Protein AF-A0A660TMZ3-F1 (afdb_monomer)

Foldseek 3Di:
DPPPVVVVVVVVVVPPPPPPPPPPPPVQFAFWWDPWADDPFKTKTHGAQVDPFWFFKWKWKDQDPPDDIDTKWFADPNDTDSPHNATPVRHDHDPPDIDMGGQQRIGDPPDPGGNVRCCVVDVPGFMKMWMAIAGPVGGRGDTGTYDGDDD

Secondary structure (DSSP, 8-state):
--HHHHHHHHHHGGG-----------TT-PPPPEEEEE-SSEEEEE----STTEEEEEEEEESSTTSPPEEPEEEETTEEESS-SEETTTSPPTTSS-EEEETTSEE-TT-SS-HHHHHHH-TT---EEEEEEEETTEE-S--EEPPPPP-

Radius of gyration: 22.33 Å; Cα contacts (8 Å, |Δi|>4): 263; chains: 1; bounding box: 75×44×42 Å

pLDDT: mean 80.02, std 16.24, range [41.5, 96.12]

Mean predicted aligned error: 10.72 Å

Structure (mmCIF, N/CA/C/O backbone):
data_AF-A0A660TMZ3-F1
#
_entry.id   AF-A0A660TMZ3-F1
#
loop_
_atom_site.group_PDB
_atom_site.id
_atom_site.type_symbol
_atom_site.label_atom_id
_atom_site.label_alt_id
_atom_site.label_comp_id
_atom_site.label_asym_id
_atom_site.label_entity_id
_atom_site.label_seq_id
_atom_site.pdbx_PDB_ins_code
_atom_site.Cartn_x
_atom_site.Cartn_y
_atom_site.Cartn_z
_atom_site.occupancy
_atom_site.B_iso_or_equiv
_atom_site.auth_seq_id
_atom_site.auth_comp_id
_atom_site.auth_asym_id
_atom_site.auth_atom_id
_atom_site.pdbx_PDB_model_num
ATOM 1 N N . MET A 1 1 ? 56.844 31.407 24.524 1.00 54.19 1 MET A N 1
ATOM 2 C CA . MET A 1 1 ? 55.378 31.174 24.597 1.00 54.19 1 MET A CA 1
ATOM 3 C C . MET A 1 1 ? 54.637 31.468 23.277 1.00 54.19 1 MET A C 1
ATOM 5 O O . MET A 1 1 ? 53.459 31.780 23.321 1.00 54.19 1 MET A O 1
ATOM 9 N N . LYS A 1 2 ? 55.266 31.339 22.094 1.00 52.50 2 LYS A N 1
ATOM 10 C CA . LYS A 1 2 ? 54.624 31.680 20.802 1.00 52.50 2 LYS A CA 1
ATOM 11 C C . LYS A 1 2 ? 54.163 30.472 19.964 1.00 52.50 2 LYS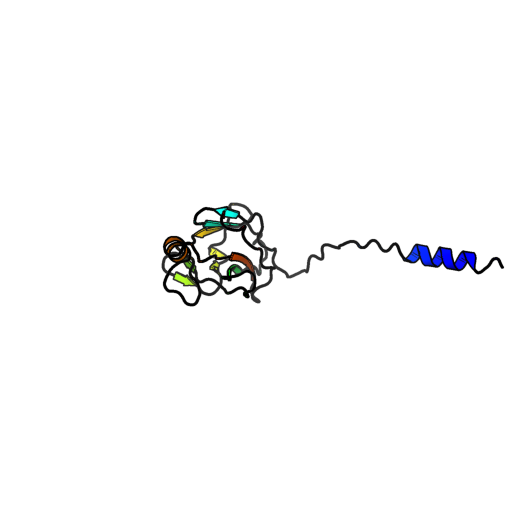 A C 1
ATOM 13 O O . LYS A 1 2 ? 53.371 30.649 19.053 1.00 52.50 2 LYS A O 1
ATOM 18 N N . ASN A 1 3 ? 54.553 29.247 20.332 1.00 52.56 3 ASN A N 1
ATOM 19 C CA . ASN A 1 3 ? 54.262 28.051 19.522 1.00 52.56 3 ASN A CA 1
ATOM 20 C C . ASN A 1 3 ? 52.960 27.324 19.901 1.00 52.56 3 ASN A C 1
ATOM 22 O O . ASN A 1 3 ? 52.518 26.455 19.163 1.00 52.56 3 ASN A O 1
ATOM 26 N N . LYS A 1 4 ? 52.329 27.667 21.034 1.00 48.78 4 LYS A N 1
ATOM 27 C CA . LYS A 1 4 ? 51.081 27.012 21.469 1.00 48.78 4 LYS A CA 1
ATOM 28 C C . LYS A 1 4 ? 49.828 27.612 20.825 1.00 48.78 4 LYS A C 1
ATOM 30 O O . LYS A 1 4 ? 48.831 26.917 20.707 1.00 48.78 4 LYS A O 1
ATOM 35 N N . LEU A 1 5 ? 49.886 28.871 20.381 1.00 49.06 5 LEU A N 1
ATOM 36 C CA . LEU A 1 5 ? 48.728 29.553 19.799 1.00 49.06 5 LEU A CA 1
ATOM 37 C C . LEU A 1 5 ? 48.467 29.105 18.352 1.00 49.06 5 LEU A C 1
ATOM 39 O O . LEU A 1 5 ? 47.320 28.915 17.977 1.00 49.06 5 LEU A O 1
ATOM 43 N N . PHE A 1 6 ? 49.530 28.838 17.585 1.00 52.62 6 PHE A N 1
ATOM 44 C CA . PHE A 1 6 ? 49.437 28.417 16.181 1.00 52.62 6 PHE A CA 1
ATOM 45 C C . PHE A 1 6 ? 48.834 27.012 16.012 1.00 52.62 6 PHE A C 1
ATOM 47 O O . PHE A 1 6 ? 48.155 26.724 15.032 1.00 52.62 6 PHE A O 1
ATOM 54 N N . MET A 1 7 ? 49.046 26.140 17.001 1.00 52.34 7 MET A N 1
ATOM 55 C CA . MET A 1 7 ? 48.559 24.761 16.963 1.00 52.34 7 MET A CA 1
ATOM 56 C C . MET A 1 7 ? 47.051 24.661 17.253 1.00 52.34 7 MET A C 1
ATOM 58 O O . MET A 1 7 ? 46.390 23.761 16.747 1.00 52.34 7 MET A O 1
ATOM 62 N N . VAL A 1 8 ? 46.489 25.611 18.011 1.00 55.00 8 VAL A N 1
ATOM 63 C CA . VAL A 1 8 ? 45.046 25.660 18.310 1.00 55.00 8 VAL A CA 1
ATOM 64 C C . VAL A 1 8 ? 44.253 26.198 17.115 1.00 55.00 8 VAL A C 1
ATOM 66 O O . VAL A 1 8 ? 43.150 25.729 16.852 1.00 55.00 8 VAL A O 1
ATOM 69 N N . THR A 1 9 ? 44.824 27.125 16.339 1.00 53.75 9 THR A N 1
ATOM 70 C CA . THR A 1 9 ? 44.167 27.671 15.138 1.00 53.75 9 THR A CA 1
ATOM 71 C C . THR A 1 9 ? 44.137 26.665 13.985 1.00 53.75 9 THR A C 1
ATOM 73 O O . THR A 1 9 ? 43.147 26.602 13.264 1.00 53.75 9 THR A O 1
ATOM 76 N N . LEU A 1 10 ? 45.174 25.827 13.848 1.00 50.81 10 LEU A N 1
ATOM 77 C CA . LEU A 1 10 ? 45.211 24.761 12.839 1.00 50.81 10 LEU A CA 1
ATOM 78 C C . LEU A 1 10 ? 44.201 23.637 13.141 1.00 50.81 10 LEU A C 1
ATOM 80 O O . LEU A 1 10 ? 43.626 23.066 12.221 1.00 50.81 10 LEU A O 1
ATOM 84 N N . LEU A 1 11 ? 43.948 23.350 14.424 1.00 48.78 11 LEU A N 1
ATOM 85 C CA . LEU A 1 11 ? 42.988 22.324 14.846 1.00 48.78 11 LEU A CA 1
ATOM 86 C C . LEU A 1 11 ? 41.527 22.737 14.581 1.00 48.78 11 LEU A C 1
ATOM 88 O O . LEU A 1 11 ? 40.687 21.883 14.319 1.00 48.78 11 LEU A O 1
ATOM 92 N N . LEU A 1 12 ? 41.226 24.040 14.613 1.00 50.84 12 LEU A N 1
ATOM 93 C CA . LEU A 1 12 ? 39.880 24.570 14.365 1.00 50.84 12 LEU A CA 1
ATOM 94 C C . LEU A 1 12 ? 39.505 24.623 12.874 1.00 50.84 12 LEU A C 1
ATOM 96 O O . LEU A 1 12 ? 38.327 24.523 12.560 1.00 50.84 12 LEU A O 1
ATOM 100 N N . MET A 1 13 ? 40.476 24.694 11.954 1.00 51.59 13 MET A N 1
ATOM 101 C CA . MET A 1 13 ? 40.205 24.630 10.505 1.00 51.59 13 MET A CA 1
ATOM 102 C C . MET A 1 13 ? 39.885 23.217 9.993 1.00 51.59 13 MET A C 1
ATOM 104 O O . MET A 1 13 ? 39.382 23.074 8.885 1.00 51.59 13 MET A O 1
ATOM 108 N N . ILE A 1 14 ? 40.147 22.169 10.780 1.00 53.09 14 ILE A N 1
ATOM 109 C CA . ILE A 1 14 ? 39.842 20.778 10.397 1.00 53.09 14 ILE A CA 1
ATOM 110 C C . ILE A 1 14 ? 38.392 20.398 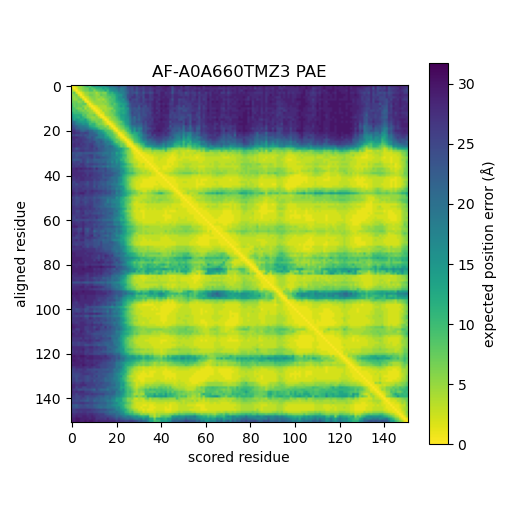10.775 1.00 53.09 14 ILE A C 1
ATOM 112 O O . ILE A 1 14 ? 37.897 19.356 10.354 1.00 53.09 14 ILE A O 1
ATOM 116 N N . LEU A 1 15 ? 37.676 21.253 11.519 1.00 49.12 15 LEU A N 1
ATOM 117 C CA . LEU A 1 15 ? 36.304 20.989 11.970 1.00 49.12 15 LEU A CA 1
ATOM 118 C C . LEU A 1 15 ? 35.198 21.540 11.053 1.00 49.12 15 LEU A C 1
ATOM 120 O O . LEU A 1 15 ? 34.025 21.418 11.395 1.00 49.12 15 LEU A O 1
ATOM 124 N N . GLU A 1 16 ? 35.540 22.105 9.894 1.00 48.06 16 GLU A N 1
ATOM 125 C CA . GLU A 1 16 ? 34.568 22.485 8.859 1.00 48.06 16 GLU A CA 1
ATOM 126 C C . GLU A 1 16 ? 34.540 21.452 7.728 1.00 48.06 16 GLU A C 1
ATOM 128 O O . GLU A 1 16 ? 34.658 21.781 6.550 1.00 48.06 16 GLU A O 1
ATOM 133 N N . ILE A 1 17 ? 34.380 20.171 8.075 1.00 55.84 17 ILE A N 1
ATOM 134 C CA . ILE A 1 17 ? 33.817 19.234 7.101 1.00 55.84 17 ILE A CA 1
ATOM 135 C C . ILE A 1 17 ? 32.358 19.670 6.967 1.00 55.84 17 ILE A C 1
ATOM 137 O O . ILE A 1 17 ? 31.622 19.554 7.954 1.00 55.84 17 ILE A O 1
ATOM 141 N N . PRO A 1 18 ? 31.910 20.205 5.815 1.00 53.38 18 PRO A N 1
ATOM 142 C CA . PRO A 1 18 ? 30.491 20.393 5.622 1.00 53.38 18 PRO A CA 1
ATOM 143 C C . PRO A 1 18 ? 29.877 19.008 5.792 1.00 53.38 18 PRO A C 1
ATOM 145 O O . PRO A 1 18 ? 30.184 18.090 5.028 1.00 53.38 18 PRO A O 1
ATOM 148 N N . PHE A 1 19 ? 29.032 18.851 6.810 1.00 49.44 19 PHE A N 1
ATOM 149 C CA . PHE A 1 19 ? 28.013 17.814 6.832 1.00 49.44 19 PHE A CA 1
ATOM 150 C C . PHE A 1 19 ? 27.090 18.104 5.647 1.00 49.44 19 PHE A C 1
ATOM 152 O O . PHE A 1 19 ? 25.987 18.622 5.784 1.00 49.44 19 PHE A O 1
ATOM 159 N N . SER A 1 20 ? 27.595 17.832 4.446 1.00 43.19 20 SER A N 1
ATOM 160 C CA . SER A 1 20 ? 26.772 17.531 3.307 1.00 43.19 20 SER A CA 1
ATOM 161 C C . SER A 1 20 ? 25.993 16.310 3.759 1.00 43.19 20 SER A C 1
ATOM 163 O O . SER A 1 20 ? 26.548 15.215 3.879 1.00 43.19 20 SER A O 1
ATOM 165 N N . CYS A 1 21 ? 24.721 16.516 4.093 1.00 47.69 21 CYS A N 1
ATOM 166 C CA . CYS A 1 21 ? 23.716 15.479 3.965 1.00 47.69 21 CYS A CA 1
ATOM 167 C C . CYS A 1 21 ? 23.716 15.094 2.485 1.00 47.69 21 CYS A C 1
ATOM 169 O O . CYS A 1 21 ? 22.909 15.586 1.700 1.00 47.69 21 CYS A O 1
ATOM 171 N N . GLY A 1 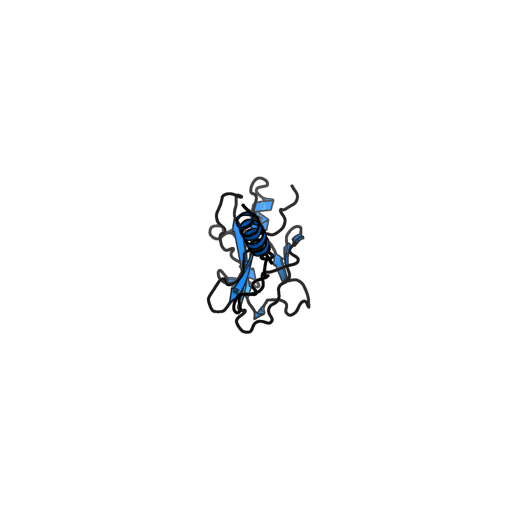22 ? 24.719 14.310 2.086 1.00 41.50 22 GLY A N 1
ATOM 172 C CA . GLY A 1 22 ? 24.799 13.735 0.767 1.00 41.50 22 GLY A CA 1
ATOM 173 C C . GLY A 1 22 ? 23.529 12.931 0.602 1.00 41.50 22 GLY A C 1
ATOM 174 O O . GLY A 1 22 ? 23.253 12.032 1.395 1.00 41.50 22 GLY A O 1
ATOM 175 N N . ILE A 1 23 ? 22.727 13.304 -0.386 1.00 47.25 23 ILE A N 1
ATOM 176 C CA . ILE A 1 23 ? 21.694 12.428 -0.909 1.00 47.25 23 ILE A CA 1
ATOM 177 C C . ILE A 1 23 ? 22.477 11.252 -1.491 1.00 47.25 23 ILE A C 1
ATOM 179 O O . ILE A 1 23 ? 23.008 11.336 -2.595 1.00 47.25 23 ILE A O 1
ATOM 183 N N . TYR A 1 24 ? 22.673 10.205 -0.691 1.00 44.53 24 TYR A N 1
ATOM 184 C CA . TYR A 1 24 ? 23.233 8.955 -1.171 1.00 44.53 24 TYR A CA 1
ATOM 185 C C . TYR A 1 24 ? 22.151 8.325 -2.039 1.00 44.53 24 TYR A C 1
ATOM 187 O O . TYR A 1 24 ? 21.225 7.700 -1.529 1.00 44.53 24 TYR A O 1
ATOM 195 N N . THR A 1 25 ? 22.233 8.525 -3.351 1.00 46.34 25 THR A N 1
ATOM 196 C CA . THR A 1 25 ? 21.552 7.645 -4.297 1.00 46.34 25 THR A CA 1
ATOM 197 C C . THR A 1 25 ? 22.248 6.295 -4.181 1.00 46.34 25 THR A C 1
ATOM 199 O O . THR A 1 25 ? 23.348 6.117 -4.704 1.00 46.34 25 THR A O 1
ATOM 202 N N . LEU A 1 26 ? 21.675 5.380 -3.401 1.00 51.91 26 LEU A N 1
ATOM 203 C CA . LEU A 1 26 ? 22.100 3.988 -3.411 1.00 51.91 26 LEU A CA 1
ATOM 204 C C . LEU A 1 26 ? 21.788 3.453 -4.812 1.00 51.91 26 LEU A C 1
ATOM 206 O O . LEU A 1 26 ? 20.628 3.312 -5.192 1.00 51.91 26 LEU A O 1
ATOM 210 N N . GLU A 1 27 ? 22.828 3.221 -5.611 1.00 53.81 27 GLU A N 1
ATOM 211 C CA . GLU A 1 27 ? 22.680 2.496 -6.870 1.00 53.81 27 GLU A CA 1
ATOM 212 C C . GLU A 1 27 ? 22.070 1.122 -6.548 1.00 53.81 27 GLU A C 1
ATOM 214 O O . GLU A 1 27 ? 22.633 0.357 -5.764 1.00 53.81 27 GLU A O 1
ATOM 219 N N . GLY A 1 28 ? 20.888 0.840 -7.105 1.00 58.56 28 GLY A N 1
ATOM 220 C CA . GLY A 1 28 ? 20.158 -0.413 -6.882 1.00 58.56 28 GLY A CA 1
ATOM 221 C C . GLY A 1 28 ? 19.042 -0.376 -5.830 1.00 58.56 28 GLY A C 1
ATOM 222 O O . GLY A 1 28 ? 18.577 -1.440 -5.437 1.00 58.56 28 GLY A O 1
ATOM 223 N N . THR A 1 29 ? 18.600 0.798 -5.364 1.00 71.88 29 THR A N 1
ATOM 224 C CA . THR A 1 29 ? 17.357 0.920 -4.574 1.00 71.88 29 THR A CA 1
ATOM 225 C C . THR A 1 29 ? 16.256 1.577 -5.392 1.00 71.88 29 THR A C 1
ATOM 227 O O . THR A 1 29 ? 16.488 2.621 -6.003 1.00 71.88 29 THR A O 1
ATOM 230 N N . LEU A 1 30 ? 15.050 1.006 -5.369 1.00 83.50 30 LEU A N 1
ATOM 231 C CA . LEU A 1 30 ? 13.900 1.585 -6.060 1.00 83.50 30 LEU A CA 1
ATOM 232 C C . LEU A 1 30 ? 13.494 2.922 -5.442 1.00 83.50 30 LEU A C 1
ATOM 234 O O . LEU A 1 30 ? 13.485 3.091 -4.220 1.00 83.50 30 LEU A O 1
ATOM 238 N N . ASN A 1 31 ? 13.081 3.852 -6.303 1.00 84.88 31 ASN A N 1
ATOM 239 C CA . ASN A 1 31 ? 12.521 5.121 -5.867 1.00 84.88 31 ASN A CA 1
ATOM 240 C C . ASN A 1 31 ? 11.241 4.884 -5.062 1.00 84.88 31 ASN A C 1
ATOM 242 O O . ASN A 1 31 ? 10.330 4.167 -5.486 1.00 84.88 31 ASN A O 1
ATOM 246 N N . ALA A 1 32 ? 11.168 5.523 -3.898 1.00 88.94 32 ALA A N 1
ATOM 247 C CA . ALA A 1 32 ? 9.974 5.473 -3.083 1.00 88.94 32 ALA A CA 1
ATOM 248 C C . ALA A 1 32 ? 8.789 6.131 -3.817 1.00 88.94 32 ALA A C 1
ATOM 250 O O . ALA A 1 32 ? 8.971 7.117 -4.544 1.00 88.94 32 ALA A O 1
ATOM 251 N N . PRO A 1 33 ? 7.562 5.625 -3.625 1.00 91.88 33 PRO A N 1
ATOM 252 C CA . PRO A 1 33 ? 6.364 6.310 -4.088 1.00 91.88 33 PRO A CA 1
ATOM 253 C C . PRO A 1 33 ? 6.271 7.743 -3.542 1.00 91.88 33 PRO A C 1
ATOM 255 O O . PRO A 1 33 ? 6.641 8.019 -2.404 1.00 91.88 33 PRO A O 1
ATOM 258 N N . TYR A 1 34 ? 5.724 8.661 -4.333 1.00 91.88 34 TYR A N 1
ATOM 259 C CA . TYR A 1 34 ? 5.634 10.087 -4.010 1.00 91.88 34 TYR A CA 1
ATOM 260 C C . TYR A 1 34 ? 4.255 10.666 -4.353 1.00 91.88 34 TYR A C 1
ATOM 262 O O . TYR A 1 34 ? 3.389 9.985 -4.905 1.00 91.88 34 TYR A O 1
ATOM 270 N N . ASN A 1 35 ? 4.023 11.940 -4.000 1.00 91.62 35 ASN A N 1
ATOM 271 C CA . ASN A 1 35 ? 2.740 12.636 -4.202 1.00 91.62 35 ASN A CA 1
ATOM 272 C C . ASN A 1 35 ? 1.542 11.823 -3.682 1.00 91.62 35 ASN A C 1
ATOM 274 O O . ASN A 1 35 ? 0.535 11.615 -4.364 1.00 91.62 35 ASN A O 1
ATOM 278 N N . ILE A 1 36 ? 1.697 11.335 -2.455 1.00 93.56 36 ILE A N 1
ATOM 279 C CA . ILE A 1 36 ? 0.772 10.409 -1.821 1.00 93.56 36 ILE A CA 1
ATOM 280 C C . ILE A 1 36 ? -0.414 11.176 -1.249 1.00 93.56 36 ILE A C 1
ATOM 282 O O . ILE A 1 36 ? -0.267 12.177 -0.550 1.00 93.56 36 ILE A O 1
ATOM 286 N N . SER A 1 37 ? -1.615 10.695 -1.537 1.00 93.12 37 SER A N 1
ATOM 287 C CA . SER A 1 37 ? -2.859 11.273 -1.051 1.00 93.12 37 SER A CA 1
ATOM 288 C C . SER A 1 37 ? -3.882 10.185 -0.766 1.00 93.12 37 SER A C 1
ATOM 290 O O . SER A 1 37 ? -3.915 9.130 -1.400 1.00 93.12 37 SER A O 1
ATOM 292 N N . ARG A 1 38 ? -4.737 10.447 0.216 1.00 89.00 38 ARG A N 1
ATOM 293 C CA . ARG A 1 38 ? -5.856 9.579 0.561 1.00 89.00 38 ARG A CA 1
ATOM 294 C C . ARG A 1 38 ? -7.147 10.330 0.278 1.00 89.00 38 ARG A C 1
ATOM 296 O O . ARG A 1 38 ? -7.411 11.368 0.879 1.00 89.00 38 ARG A O 1
ATOM 303 N N . LEU A 1 39 ? -7.922 9.820 -0.670 1.00 89.12 39 LEU A N 1
ATOM 304 C CA . LEU A 1 39 ? -9.282 10.272 -0.942 1.00 89.12 39 LEU A CA 1
ATOM 305 C C . LEU A 1 39 ? -10.269 9.436 -0.112 1.00 89.12 39 LEU A C 1
ATOM 307 O O . LEU A 1 39 ? -9.868 8.555 0.650 1.00 89.12 39 LEU A O 1
ATOM 311 N N . LYS A 1 40 ? -11.573 9.700 -0.262 1.00 87.12 40 LYS A N 1
ATOM 312 C CA . LYS A 1 40 ? -12.623 9.076 0.559 1.00 87.12 40 LYS A CA 1
ATOM 313 C C . LYS A 1 40 ? -12.587 7.548 0.572 1.00 87.12 40 LYS A C 1
ATOM 315 O O . LYS A 1 40 ? -12.924 6.972 1.584 1.00 87.12 40 LYS A O 1
ATOM 320 N N . ASP A 1 41 ? -12.271 6.873 -0.520 1.00 91.44 41 ASP A N 1
ATOM 321 C CA . ASP A 1 41 ? -12.193 5.406 -0.572 1.00 91.44 41 ASP A CA 1
ATOM 322 C C . ASP A 1 41 ? -11.067 4.928 -1.494 1.00 91.44 41 ASP A C 1
ATOM 324 O O . ASP A 1 41 ? -11.062 3.777 -1.927 1.00 91.44 41 ASP A O 1
ATOM 328 N N . ILE A 1 42 ? -10.110 5.815 -1.780 1.00 93.88 42 ILE A N 1
ATOM 329 C CA . ILE A 1 42 ? -9.017 5.587 -2.725 1.00 93.88 42 ILE A CA 1
ATOM 330 C C . ILE A 1 42 ? -7.700 6.033 -2.090 1.00 93.88 42 ILE A C 1
ATOM 332 O O . ILE A 1 42 ? -7.588 7.142 -1.562 1.00 93.88 42 ILE A O 1
ATOM 336 N N . LEU A 1 43 ? -6.697 5.167 -2.176 1.00 95.00 43 LEU A N 1
ATOM 337 C CA . LEU A 1 43 ? -5.295 5.482 -1.938 1.00 95.00 43 LEU A CA 1
ATOM 338 C C . LEU A 1 43 ? -4.671 5.869 -3.278 1.00 95.00 43 LEU A C 1
ATOM 340 O O . LEU A 1 43 ? -4.707 5.081 -4.222 1.00 95.00 43 LEU A O 1
ATOM 344 N N . ARG A 1 44 ? -4.134 7.084 -3.376 1.00 95.31 44 ARG A N 1
ATOM 345 C CA . ARG A 1 44 ? -3.566 7.631 -4.609 1.00 95.31 44 ARG A CA 1
ATOM 346 C C . ARG A 1 44 ? -2.098 7.977 -4.409 1.00 95.31 44 ARG A C 1
ATOM 348 O O . ARG A 1 44 ? -1.757 8.672 -3.455 1.00 95.31 44 ARG A O 1
ATOM 355 N N . PHE A 1 45 ? -1.241 7.549 -5.323 1.00 94.69 45 PHE A N 1
ATOM 356 C CA . PHE A 1 45 ? 0.187 7.861 -5.290 1.00 94.69 45 PHE A CA 1
ATOM 357 C C . PHE A 1 45 ? 0.795 7.836 -6.692 1.00 94.69 45 PHE A C 1
ATOM 359 O O . PHE A 1 45 ? 0.204 7.321 -7.638 1.00 94.69 45 PHE A O 1
ATOM 366 N N . TYR A 1 46 ? 1.993 8.384 -6.818 1.00 92.75 46 TYR A N 1
ATOM 367 C CA . TYR A 1 46 ? 2.829 8.298 -8.009 1.00 92.75 46 TYR A CA 1
ATOM 368 C C . TYR A 1 46 ? 4.092 7.514 -7.665 1.00 92.75 46 TYR A C 1
ATOM 370 O O . TYR A 1 46 ? 4.448 7.377 -6.496 1.00 92.75 46 TYR A O 1
ATOM 378 N N . GLY A 1 47 ? 4.788 7.013 -8.671 1.00 88.62 47 GLY A N 1
ATOM 379 C CA . GLY A 1 47 ? 6.124 6.470 -8.483 1.00 88.62 47 GLY A CA 1
ATOM 380 C C . GLY A 1 47 ? 6.860 6.391 -9.809 1.00 88.62 47 GLY A C 1
ATOM 381 O O . GLY A 1 47 ? 6.249 6.466 -10.878 1.00 88.62 47 GLY A O 1
ATOM 382 N N . ASP A 1 48 ? 8.181 6.325 -9.715 1.00 83.88 48 ASP A N 1
ATOM 383 C CA . ASP A 1 48 ? 9.066 6.189 -10.863 1.00 83.88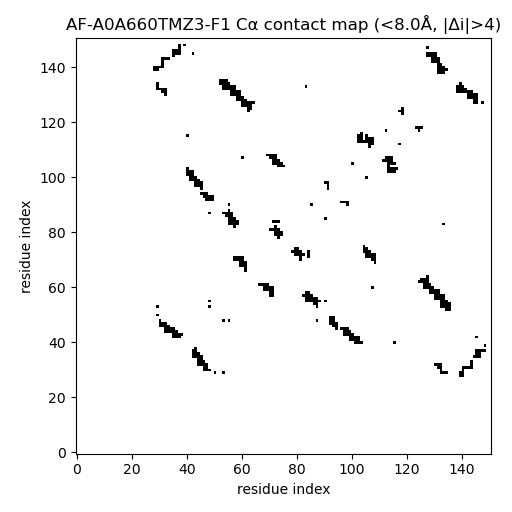 48 ASP A CA 1
ATOM 384 C C . ASP A 1 48 ? 9.416 4.710 -11.051 1.00 83.88 48 ASP A C 1
ATOM 386 O O . ASP A 1 48 ? 10.017 4.086 -10.178 1.00 83.88 48 ASP A O 1
ATOM 390 N N . ASN A 1 49 ? 8.982 4.158 -12.183 1.00 76.94 49 ASN A N 1
ATOM 391 C CA . ASN A 1 49 ? 8.974 2.719 -12.474 1.00 76.94 49 ASN A CA 1
ATOM 392 C C . ASN A 1 49 ? 9.863 2.374 -13.666 1.00 76.94 49 ASN A C 1
ATOM 394 O O . ASN A 1 49 ? 9.714 1.311 -14.273 1.00 76.94 49 ASN A O 1
ATOM 398 N N . ASN A 1 50 ? 10.739 3.305 -14.039 1.00 80.94 50 ASN A N 1
ATOM 399 C CA . ASN A 1 50 ? 11.571 3.196 -15.228 1.00 80.94 50 ASN A CA 1
ATOM 400 C C . ASN A 1 50 ? 12.752 2.234 -15.028 1.00 80.94 50 ASN A C 1
ATOM 402 O O . ASN A 1 50 ? 13.372 1.796 -15.997 1.00 80.94 50 ASN A O 1
ATOM 406 N N . GLU A 1 51 ? 13.018 1.844 -13.781 1.00 83.56 51 GLU A N 1
ATOM 407 C CA . GLU A 1 51 ? 14.017 0.841 -13.443 1.00 83.56 51 GLU A CA 1
ATOM 408 C C . GLU A 1 51 ? 13.660 -0.538 -14.021 1.00 83.56 51 GLU A C 1
ATOM 410 O O . GLU A 1 51 ? 12.530 -1.038 -13.927 1.00 83.56 51 GLU A O 1
ATOM 415 N N . SER A 1 52 ? 14.655 -1.194 -14.621 1.00 85.12 52 SER A N 1
ATOM 416 C CA . SER A 1 52 ? 14.466 -2.498 -15.275 1.00 85.12 52 SER A CA 1
ATOM 417 C C . SER A 1 52 ? 13.986 -3.579 -14.299 1.00 85.12 52 SER A C 1
ATOM 419 O O . SER A 1 52 ? 13.085 -4.346 -14.641 1.00 85.12 52 SER A O 1
ATOM 421 N N . TYR A 1 53 ? 14.505 -3.548 -13.071 1.00 85.94 53 TYR A N 1
ATOM 422 C CA . TYR A 1 53 ? 14.216 -4.480 -11.981 1.00 85.94 53 TYR A CA 1
ATOM 423 C C . TYR A 1 53 ? 12.973 -4.110 -11.156 1.00 85.94 53 TYR A C 1
ATOM 425 O O . TYR A 1 53 ? 12.602 -4.862 -10.260 1.00 85.94 53 TYR A O 1
ATOM 433 N N . PHE A 1 54 ? 12.290 -2.992 -11.449 1.00 89.25 54 PHE A N 1
ATOM 434 C CA . PHE A 1 54 ? 11.014 -2.660 -10.808 1.00 89.25 54 PHE A CA 1
ATOM 435 C C . PHE A 1 54 ? 9.976 -3.742 -11.106 1.00 89.25 54 PHE A C 1
ATOM 437 O O . PHE A 1 54 ? 9.747 -4.062 -12.276 1.00 89.25 54 PHE A O 1
ATOM 444 N N . ALA A 1 55 ? 9.307 -4.252 -10.075 1.00 89.94 55 ALA A N 1
ATOM 445 C CA . ALA A 1 55 ? 8.332 -5.328 -10.199 1.00 89.94 55 ALA A CA 1
ATOM 446 C C . ALA A 1 55 ? 6.907 -4.896 -9.781 1.00 89.94 55 ALA A C 1
ATOM 448 O O . ALA A 1 55 ? 5.927 -5.574 -10.125 1.00 89.94 55 ALA A O 1
ATOM 449 N N . GLY A 1 56 ? 6.754 -3.748 -9.110 1.00 91.75 56 GLY A N 1
ATOM 450 C CA . GLY A 1 56 ? 5.460 -3.159 -8.742 1.00 91.75 56 GLY A CA 1
ATOM 451 C C . GLY A 1 56 ? 5.452 -2.493 -7.358 1.00 91.75 56 GLY A C 1
ATOM 452 O O . GLY A 1 56 ? 6.487 -2.048 -6.864 1.00 91.75 56 GLY A O 1
ATOM 453 N N . TYR A 1 57 ? 4.283 -2.458 -6.709 1.00 92.88 57 TYR A N 1
ATOM 454 C CA . TYR A 1 57 ? 4.077 -1.818 -5.405 1.00 92.88 57 TYR A CA 1
ATOM 455 C C . TYR A 1 57 ? 3.349 -2.695 -4.391 1.00 92.88 57 TYR A C 1
ATOM 457 O O . TYR A 1 57 ? 2.373 -3.376 -4.715 1.00 92.88 57 TYR A O 1
ATOM 465 N N . ASN A 1 58 ? 3.762 -2.571 -3.134 1.00 94.25 58 ASN A N 1
ATOM 466 C CA . ASN A 1 58 ? 3.115 -3.159 -1.969 1.00 94.25 58 ASN A CA 1
ATOM 467 C C . ASN A 1 58 ? 2.315 -2.102 -1.213 1.00 94.25 58 ASN A C 1
ATOM 469 O O . ASN A 1 58 ? 2.849 -1.040 -0.892 1.00 94.25 58 ASN A O 1
ATOM 473 N N . ILE A 1 59 ? 1.058 -2.406 -0.886 1.00 95.25 59 ILE A N 1
ATOM 474 C CA . ILE A 1 59 ? 0.262 -1.615 0.054 1.00 95.25 59 ILE A CA 1
ATOM 475 C C . ILE A 1 59 ? 0.306 -2.281 1.422 1.00 95.25 59 ILE A C 1
ATOM 477 O O . ILE A 1 59 ? -0.048 -3.447 1.592 1.00 95.25 59 ILE A O 1
ATOM 481 N N . TRP A 1 60 ? 0.713 -1.503 2.410 1.00 95.31 60 TRP A N 1
ATOM 482 C CA . TRP A 1 60 ? 0.859 -1.917 3.793 1.00 95.31 60 TRP A CA 1
ATOM 483 C C . TRP A 1 60 ? -0.216 -1.278 4.654 1.00 95.31 60 TRP A C 1
ATOM 485 O O . TRP A 1 60 ? -0.681 -0.175 4.357 1.00 95.31 60 TRP A O 1
ATOM 495 N N . TYR A 1 61 ? -0.561 -1.932 5.756 1.00 94.31 61 TYR A N 1
ATOM 496 C CA . TYR A 1 61 ? -1.456 -1.379 6.762 1.00 94.31 61 TYR A CA 1
ATOM 497 C C . TYR A 1 61 ? -1.023 -1.715 8.195 1.00 94.31 61 TYR A C 1
ATOM 499 O O . TYR A 1 61 ? -0.271 -2.661 8.422 1.00 94.31 61 TYR A O 1
ATOM 507 N N . LYS A 1 62 ? -1.511 -0.939 9.165 1.00 94.31 62 LYS A N 1
ATOM 508 C CA . LYS A 1 62 ? -1.472 -1.229 10.613 1.00 94.31 62 LYS A CA 1
ATOM 509 C C . LYS A 1 62 ? -2.745 -0.692 11.280 1.00 94.31 62 LYS A C 1
ATOM 511 O O . LYS A 1 62 ? -3.329 0.273 10.770 1.00 94.31 62 LYS A O 1
ATOM 516 N N . GLU A 1 63 ? -3.196 -1.299 12.381 1.00 90.62 63 GLU A N 1
ATOM 517 C CA . GLU A 1 63 ? -4.419 -0.870 13.094 1.00 90.62 63 GLU A CA 1
ATOM 518 C C . GLU A 1 63 ? -4.123 0.183 14.177 1.00 90.62 63 GLU A C 1
ATOM 520 O O . GLU A 1 63 ? -5.003 0.944 14.581 1.00 90.62 63 GLU A O 1
ATOM 525 N N . SER A 1 64 ? -2.865 0.294 14.608 1.00 89.50 64 SER A N 1
ATOM 526 C CA . SER A 1 64 ? -2.410 1.317 15.552 1.00 89.50 64 SER A CA 1
ATOM 527 C C . SER A 1 64 ? -1.027 1.862 15.191 1.00 89.50 64 SER A C 1
ATOM 529 O O . SER A 1 64 ? -0.262 1.233 14.464 1.00 89.50 64 SER A O 1
ATOM 531 N N . GLU A 1 65 ? -0.676 3.047 15.699 1.00 88.75 65 GLU A N 1
ATOM 532 C CA . GLU A 1 65 ? 0.640 3.663 15.441 1.00 88.75 65 GLU A CA 1
ATOM 533 C C . GLU A 1 65 ? 1.805 2.828 15.982 1.00 88.75 65 GLU A C 1
ATOM 535 O O . GLU A 1 65 ? 2.897 2.874 15.419 1.00 88.75 65 GLU A O 1
ATOM 540 N N . SER A 1 66 ? 1.555 2.063 17.048 1.00 90.88 66 SER A N 1
ATOM 541 C CA . SER A 1 66 ? 2.517 1.187 17.720 1.00 90.88 66 SER A CA 1
ATOM 542 C C . SER A 1 66 ? 2.704 -0.176 17.054 1.00 90.88 66 SER A C 1
ATOM 544 O O . SER A 1 66 ? 3.626 -0.904 17.415 1.00 90.88 66 SER A O 1
ATOM 546 N N . GLU A 1 67 ? 1.826 -0.557 16.128 1.00 92.50 67 GLU A N 1
ATOM 547 C CA . GLU A 1 67 ? 1.900 -1.846 15.445 1.00 92.50 67 GLU A CA 1
ATOM 548 C C . GLU A 1 67 ? 2.870 -1.829 14.263 1.00 92.50 67 GLU A C 1
ATOM 550 O O . GLU A 1 67 ? 3.095 -0.811 13.605 1.00 92.50 67 GLU A O 1
ATOM 555 N N . SER A 1 68 ? 3.429 -3.003 13.967 1.00 94.19 68 SER A N 1
ATOM 556 C CA . SER A 1 68 ? 4.200 -3.218 12.746 1.00 94.19 68 SER A CA 1
ATOM 557 C C . SER A 1 68 ? 3.289 -3.294 11.523 1.00 94.19 68 SER A C 1
ATOM 559 O O . SER A 1 68 ? 2.167 -3.796 11.594 1.00 94.19 68 SER A O 1
ATOM 561 N N . TYR A 1 69 ? 3.807 -2.825 10.387 1.00 93.94 69 TYR A N 1
ATOM 562 C CA . TYR A 1 69 ? 3.117 -2.918 9.108 1.00 93.94 69 TYR A CA 1
ATOM 563 C C . TYR A 1 69 ? 2.916 -4.369 8.668 1.00 93.94 69 TYR A C 1
ATOM 565 O O . TYR A 1 69 ? 3.821 -5.197 8.761 1.00 93.94 69 TYR A O 1
ATOM 573 N N . GLN A 1 70 ? 1.732 -4.635 8.131 1.00 93.56 70 GLN A N 1
ATOM 574 C CA . GLN A 1 70 ? 1.331 -5.890 7.512 1.00 93.56 70 GLN A CA 1
ATOM 575 C C . GLN A 1 70 ? 0.967 -5.635 6.052 1.00 93.56 70 GLN A C 1
ATOM 577 O O . GLN A 1 70 ? 0.519 -4.544 5.696 1.00 93.56 70 GLN A O 1
ATOM 582 N N . LEU A 1 71 ? 1.180 -6.630 5.197 1.00 93.38 71 LEU A N 1
ATOM 583 C CA . LEU A 1 71 ? 0.888 -6.511 3.773 1.00 93.38 71 LEU A CA 1
ATOM 584 C C . LEU A 1 71 ? -0.613 -6.697 3.537 1.00 93.38 71 LEU A C 1
ATOM 586 O O . LEU A 1 71 ? -1.187 -7.667 4.025 1.00 93.38 71 LEU A O 1
ATOM 590 N N . ALA A 1 72 ? -1.253 -5.787 2.810 1.00 93.50 72 ALA A N 1
ATOM 591 C CA . ALA A 1 72 ? -2.667 -5.907 2.477 1.00 93.50 72 ALA A CA 1
ATOM 592 C C . ALA A 1 72 ? -2.895 -6.887 1.318 1.00 93.50 72 ALA A C 1
ATOM 594 O O . ALA A 1 72 ? -2.087 -6.977 0.392 1.00 93.50 72 ALA A O 1
ATOM 595 N N . TYR A 1 73 ? -4.040 -7.566 1.330 1.00 91.25 73 TYR A N 1
ATOM 596 C CA . TYR A 1 73 ? -4.529 -8.311 0.176 1.00 91.25 73 TYR A CA 1
ATOM 597 C C . TYR A 1 73 ? -5.230 -7.381 -0.794 1.00 91.25 73 TYR A C 1
ATOM 599 O O . TYR A 1 73 ? -5.962 -6.478 -0.385 1.00 91.25 73 TYR A O 1
ATOM 607 N N . TYR A 1 74 ? -5.034 -7.637 -2.080 1.00 89.19 74 TYR A N 1
ATOM 608 C CA . TYR A 1 74 ? -5.667 -6.867 -3.133 1.00 89.19 74 TYR A CA 1
ATOM 609 C C . TYR A 1 74 ? -6.432 -7.767 -4.089 1.00 89.19 74 TYR A C 1
ATOM 611 O O . TYR A 1 74 ? -5.903 -8.774 -4.561 1.00 89.19 74 TYR A O 1
ATOM 619 N N . ILE A 1 75 ? -7.680 -7.393 -4.360 1.00 87.31 75 ILE A N 1
ATOM 620 C CA . ILE A 1 75 ? -8.584 -8.099 -5.259 1.00 87.31 75 ILE A CA 1
ATOM 621 C C . ILE A 1 75 ? -8.916 -7.178 -6.426 1.00 87.31 75 ILE A C 1
ATOM 623 O O . ILE A 1 75 ? -9.769 -6.304 -6.314 1.00 87.31 75 ILE A O 1
ATOM 627 N N . LYS A 1 76 ? -8.269 -7.393 -7.571 1.00 80.81 76 LYS A N 1
ATOM 628 C CA . LYS A 1 76 ? -8.563 -6.666 -8.815 1.00 80.81 76 LYS A CA 1
ATOM 629 C C . LYS A 1 76 ? -9.015 -7.656 -9.868 1.00 80.81 76 LYS A C 1
ATOM 631 O O . LYS A 1 76 ? -8.331 -8.646 -10.106 1.00 80.81 76 LYS A O 1
ATOM 636 N N . ASN A 1 77 ? -10.154 -7.383 -10.505 1.00 80.81 77 ASN A N 1
ATOM 637 C CA . ASN A 1 77 ? -10.740 -8.270 -11.516 1.00 80.81 77 ASN A CA 1
ATOM 638 C C . ASN A 1 77 ? -10.862 -9.727 -11.021 1.00 80.81 77 ASN A C 1
ATOM 640 O O . ASN A 1 77 ? -10.492 -10.651 -11.737 1.00 80.81 77 ASN A O 1
ATOM 644 N N . GLU A 1 78 ? -11.322 -9.916 -9.777 1.00 79.06 78 GLU A N 1
ATOM 645 C CA . GLU A 1 78 ? -11.499 -11.230 -9.124 1.00 79.06 78 GLU A CA 1
ATOM 646 C C . GLU A 1 78 ? -10.201 -12.020 -8.855 1.00 79.06 78 GLU A C 1
ATOM 648 O O . GLU A 1 78 ? -10.249 -13.160 -8.395 1.00 79.06 78 GLU A O 1
ATOM 653 N N . VAL A 1 79 ? -9.028 -11.419 -9.071 1.00 78.06 79 VAL A N 1
ATOM 654 C CA . VAL A 1 79 ? -7.733 -12.030 -8.752 1.00 78.06 79 VAL A CA 1
ATOM 655 C C . VAL A 1 79 ? -7.255 -11.535 -7.393 1.00 78.06 79 VAL A C 1
ATOM 657 O O . VAL A 1 79 ? -6.978 -10.348 -7.229 1.00 78.06 79 VAL A O 1
ATOM 660 N N . ILE A 1 80 ? -7.132 -12.456 -6.434 1.00 79.19 80 ILE A N 1
ATOM 661 C CA . ILE A 1 80 ? -6.533 -12.194 -5.119 1.00 79.19 80 ILE A CA 1
ATOM 662 C C . ILE A 1 80 ? -5.009 -12.248 -5.256 1.00 79.19 80 ILE A C 1
ATOM 664 O O . ILE A 1 80 ? -4.461 -13.264 -5.688 1.00 79.19 80 ILE A O 1
ATOM 668 N N . SER A 1 81 ? -4.321 -11.177 -4.863 1.00 76.38 81 SER A N 1
ATOM 669 C CA . SER A 1 81 ? -2.859 -11.108 -4.834 1.00 76.38 81 SER A CA 1
ATOM 670 C C . SER A 1 81 ? -2.377 -10.710 -3.443 1.00 76.38 81 SER A C 1
ATOM 672 O O . SER A 1 81 ? -2.767 -9.667 -2.914 1.00 76.38 81 SER A O 1
ATOM 674 N N . ILE A 1 82 ? -1.532 -11.561 -2.857 1.00 70.69 82 ILE A N 1
ATOM 675 C CA . ILE A 1 82 ? -0.838 -11.295 -1.587 1.00 70.69 82 ILE A CA 1
ATOM 676 C C . ILE A 1 82 ? 0.563 -10.712 -1.806 1.00 70.69 82 ILE A C 1
ATOM 678 O O . ILE A 1 82 ? 1.157 -10.201 -0.875 1.00 70.69 82 ILE A O 1
ATOM 682 N N . GLU A 1 83 ? 1.068 -10.775 -3.035 1.00 67.88 83 GLU A N 1
ATOM 683 C CA . GLU A 1 83 ? 2.316 -10.171 -3.509 1.00 67.88 83 GLU A CA 1
ATOM 684 C C . GLU A 1 83 ? 2.007 -9.362 -4.761 1.00 67.88 83 GLU A C 1
ATOM 686 O O . GLU A 1 83 ? 1.023 -9.654 -5.441 1.00 67.88 83 GLU A O 1
ATOM 691 N N . PRO A 1 84 ? 2.869 -8.418 -5.136 1.00 72.69 84 PRO A N 1
ATOM 692 C CA . PRO A 1 84 ? 2.485 -7.019 -4.967 1.00 72.69 84 PRO A CA 1
ATOM 693 C C . PRO A 1 84 ? 1.015 -6.686 -5.155 1.00 72.69 84 PRO A C 1
ATOM 695 O O . PRO A 1 84 ? 0.343 -7.122 -6.091 1.00 72.69 84 PRO A O 1
ATOM 698 N N . THR A 1 85 ? 0.561 -5.750 -4.334 1.00 78.69 85 THR A N 1
ATOM 699 C CA . THR A 1 85 ? -0.743 -5.125 -4.520 1.00 78.69 85 THR A CA 1
ATOM 700 C C . THR A 1 85 ? -0.896 -4.576 -5.941 1.00 78.69 85 THR A C 1
ATOM 702 O O . THR A 1 85 ? -1.931 -4.766 -6.560 1.00 78.69 85 THR A O 1
ATOM 705 N N . ILE A 1 86 ? 0.133 -3.953 -6.516 1.00 87.94 86 ILE A N 1
ATOM 706 C CA . ILE A 1 86 ? 0.094 -3.495 -7.910 1.00 87.94 86 ILE A CA 1
ATOM 707 C C . ILE A 1 86 ? 1.284 -4.079 -8.655 1.00 87.94 86 ILE A C 1
ATOM 709 O O . ILE A 1 86 ? 2.421 -3.718 -8.374 1.00 87.94 86 ILE A O 1
ATOM 713 N N . LYS A 1 87 ? 1.043 -4.962 -9.623 1.00 89.00 87 LYS A N 1
ATOM 714 C CA . LYS A 1 87 ? 2.106 -5.511 -10.477 1.00 89.00 87 LYS A CA 1
ATOM 715 C C . LYS A 1 87 ? 2.629 -4.455 -11.445 1.00 89.00 87 LYS A C 1
ATOM 717 O O . LYS A 1 87 ? 1.888 -3.563 -11.848 1.00 89.00 87 LYS A O 1
ATOM 722 N N . LYS A 1 88 ? 3.871 -4.612 -11.911 1.00 88.56 88 LYS A N 1
ATOM 723 C CA . LYS A 1 88 ? 4.467 -3.778 -12.971 1.00 88.56 88 LYS A CA 1
ATOM 724 C C . LYS A 1 88 ? 3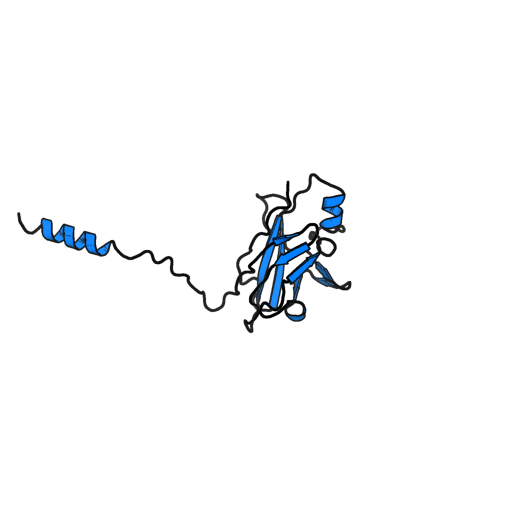.549 -3.608 -14.189 1.00 88.56 88 LYS A C 1
ATOM 726 O O . LYS A 1 88 ? 3.476 -2.521 -14.744 1.00 88.56 88 LYS A O 1
ATOM 731 N N . SER A 1 89 ? 2.842 -4.665 -14.591 1.00 86.81 89 SER A N 1
ATOM 732 C CA . SER A 1 89 ? 1.886 -4.647 -15.710 1.00 86.81 89 SER A CA 1
ATOM 733 C C . SER A 1 89 ? 0.646 -3.782 -15.466 1.00 86.81 89 SER A C 1
ATOM 735 O O . SER A 1 89 ? 0.006 -3.356 -16.421 1.00 86.81 89 SER A O 1
ATOM 737 N N . ASP A 1 90 ? 0.287 -3.570 -14.201 1.00 85.62 90 ASP A N 1
ATOM 738 C CA . ASP A 1 90 ? -0.886 -2.811 -13.763 1.00 85.62 90 ASP A CA 1
ATOM 739 C C . ASP A 1 90 ? -0.544 -1.386 -13.316 1.00 85.62 90 ASP A C 1
ATOM 741 O O . ASP A 1 90 ? -1.449 -0.564 -13.161 1.00 85.62 90 ASP A O 1
ATO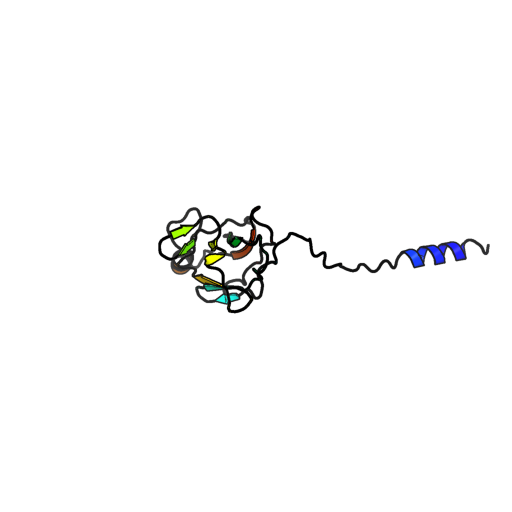M 745 N N . ALA A 1 91 ? 0.737 -1.110 -13.069 1.00 85.56 91 ALA A N 1
ATOM 746 C CA . ALA A 1 91 ? 1.218 0.185 -12.630 1.00 85.56 91 ALA A CA 1
ATOM 747 C C . ALA A 1 91 ? 1.180 1.198 -13.779 1.00 85.56 91 ALA A C 1
ATOM 749 O O . ALA A 1 91 ? 1.564 0.901 -14.913 1.00 85.56 91 ALA A O 1
ATOM 750 N N . ILE A 1 92 ? 0.760 2.423 -13.474 1.00 83.56 92 ILE A N 1
ATOM 751 C CA . ILE A 1 92 ? 0.831 3.527 -14.431 1.00 83.56 92 ILE A CA 1
ATOM 752 C C . ILE A 1 92 ? 2.292 3.983 -14.549 1.00 83.56 92 ILE A C 1
ATOM 754 O O . ILE A 1 92 ? 2.957 4.228 -13.541 1.00 83.56 92 ILE A O 1
ATOM 758 N N . TYR A 1 93 ? 2.796 4.063 -15.783 1.00 72.38 93 TYR A N 1
ATOM 759 C CA . TYR A 1 93 ? 4.195 4.380 -16.082 1.00 72.38 93 TYR A CA 1
ATOM 760 C C . TYR A 1 93 ? 4.464 5.881 -16.203 1.00 72.38 93 TYR A C 1
ATOM 762 O O . TYR A 1 93 ? 3.615 6.642 -16.673 1.00 72.38 93 TYR A O 1
ATOM 770 N N . ASP A 1 94 ? 5.692 6.263 -15.842 1.00 63.53 94 ASP A N 1
ATOM 771 C CA . ASP A 1 94 ? 6.363 7.497 -16.274 1.00 63.53 94 ASP A CA 1
ATOM 772 C C . ASP A 1 94 ? 5.578 8.798 -16.014 1.00 63.53 94 ASP A C 1
ATOM 774 O O . ASP A 1 94 ? 5.529 9.711 -16.833 1.00 63.53 94 ASP A O 1
ATOM 778 N N . GLY A 1 95 ? 4.866 8.866 -14.883 1.00 61.31 95 GLY A N 1
ATOM 779 C CA . GLY A 1 95 ? 4.099 10.058 -14.504 1.00 61.31 95 GLY A CA 1
ATOM 780 C C . GLY A 1 95 ? 2.883 10.359 -15.393 1.00 61.31 95 GLY A C 1
ATOM 781 O O . GLY A 1 95 ? 2.260 11.407 -15.223 1.00 61.31 95 GLY A O 1
ATOM 782 N N . SER A 1 96 ? 2.498 9.446 -16.295 1.00 74.56 96 SER A N 1
ATOM 783 C CA . SER A 1 96 ? 1.311 9.593 -17.158 1.00 74.56 96 SER A CA 1
ATOM 784 C C . SER A 1 96 ? -0.010 9.661 -16.380 1.00 74.56 96 SER A C 1
ATOM 786 O O . SER A 1 96 ? -1.026 10.119 -16.904 1.00 74.56 96 SER A O 1
ATOM 788 N N . GLY A 1 97 ? 0.007 9.256 -15.111 1.00 84.56 97 GLY A N 1
ATOM 789 C CA . GLY A 1 97 ? -1.098 9.398 -14.177 1.00 84.56 97 GLY A CA 1
ATOM 790 C C . GLY A 1 97 ? -0.790 8.758 -12.822 1.00 84.56 97 GLY A C 1
ATOM 791 O O . GLY A 1 97 ? 0.231 8.083 -12.670 1.00 84.56 97 GLY A O 1
ATOM 792 N N . PRO A 1 98 ? -1.651 8.980 -11.818 1.00 92.75 98 PRO A N 1
ATOM 793 C CA . PRO A 1 98 ? -1.485 8.377 -10.506 1.00 92.75 98 PRO A CA 1
ATOM 794 C C . PRO A 1 98 ? -1.909 6.906 -10.492 1.00 92.75 98 PRO A C 1
ATOM 796 O O . PRO A 1 98 ? -2.914 6.532 -11.091 1.00 92.75 98 PRO A O 1
ATOM 799 N N . ASN A 1 99 ? -1.223 6.097 -9.690 1.00 92.94 99 ASN A N 1
ATOM 800 C CA . ASN A 1 99 ? -1.738 4.803 -9.262 1.00 92.94 99 ASN A CA 1
ATOM 801 C C . ASN A 1 99 ? -2.862 5.019 -8.242 1.00 92.94 99 ASN A C 1
ATOM 803 O O . ASN A 1 99 ? -2.724 5.811 -7.304 1.00 92.94 99 ASN A O 1
ATOM 807 N N . GLU A 1 100 ? -3.969 4.301 -8.421 1.00 93.81 100 GLU A N 1
ATOM 808 C CA . GLU A 1 100 ? -5.145 4.383 -7.557 1.00 93.81 100 GLU A CA 1
ATOM 809 C C . GLU A 1 100 ? -5.557 2.994 -7.079 1.00 93.81 100 GLU A C 1
ATOM 811 O O . GLU A 1 100 ? -5.759 2.078 -7.874 1.00 93.81 100 GLU A O 1
ATOM 816 N N . VAL A 1 101 ? -5.707 2.850 -5.765 1.00 93.44 101 VAL A N 1
ATOM 817 C CA . VAL A 1 101 ? -6.128 1.606 -5.116 1.00 93.44 101 VAL A CA 1
ATOM 818 C C . VAL A 1 101 ? -7.403 1.872 -4.332 1.00 93.44 101 VAL A C 1
ATOM 820 O O . VAL A 1 101 ? -7.408 2.694 -3.413 1.00 93.44 101 VAL A O 1
ATOM 823 N N . SER A 1 102 ? -8.493 1.184 -4.680 1.00 93.94 102 SER A N 1
ATOM 824 C CA . SER A 1 102 ? -9.743 1.291 -3.926 1.00 93.94 102 SER A CA 1
ATOM 825 C C . SER A 1 102 ? -9.660 0.517 -2.614 1.00 93.94 102 SER A C 1
ATOM 827 O O . SER A 1 102 ? -9.253 -0.641 -2.586 1.00 93.94 102 SER A O 1
ATOM 829 N N . LEU A 1 103 ? -10.148 1.113 -1.526 1.00 93.44 103 LEU A N 1
ATOM 830 C CA . LEU A 1 103 ? -10.305 0.424 -0.241 1.00 93.44 103 LEU A CA 1
ATOM 831 C C . LEU A 1 103 ? -11.386 -0.664 -0.260 1.00 93.44 103 LEU A C 1
ATOM 833 O O . LEU A 1 103 ? -11.488 -1.430 0.695 1.00 93.44 103 LEU A O 1
ATOM 837 N N . LYS A 1 104 ? -12.214 -0.721 -1.309 1.00 93.88 104 LYS A N 1
ATOM 838 C CA . LYS A 1 104 ? -13.171 -1.816 -1.536 1.00 93.88 104 LYS A CA 1
ATOM 839 C C . LYS A 1 104 ? -12.485 -3.090 -2.015 1.00 93.88 104 LYS A C 1
ATOM 841 O O . LYS A 1 104 ? -12.978 -4.180 -1.747 1.00 93.88 104 LYS A O 1
ATOM 846 N N . ASP A 1 105 ? -11.348 -2.913 -2.671 1.00 94.12 105 ASP A N 1
ATOM 847 C CA . ASP A 1 105 ? -10.555 -3.970 -3.287 1.00 94.12 105 ASP A CA 1
ATOM 848 C C . ASP A 1 105 ? -9.376 -4.375 -2.395 1.00 94.12 105 ASP A C 1
ATOM 850 O O . ASP A 1 105 ? -8.607 -5.265 -2.741 1.00 94.12 105 ASP A O 1
ATOM 854 N N . LEU A 1 106 ? -9.219 -3.713 -1.248 1.00 93.94 106 LEU A N 1
ATOM 855 C CA . LEU A 1 106 ? -8.104 -3.889 -0.334 1.00 93.94 106 LEU A CA 1
ATOM 856 C C . LEU A 1 106 ? -8.600 -4.500 0.984 1.00 93.94 106 LEU A C 1
ATOM 858 O O . LEU A 1 106 ? -9.565 -4.004 1.572 1.00 93.94 106 LEU A O 1
ATOM 862 N N . TYR A 1 107 ? -7.928 -5.549 1.454 1.00 9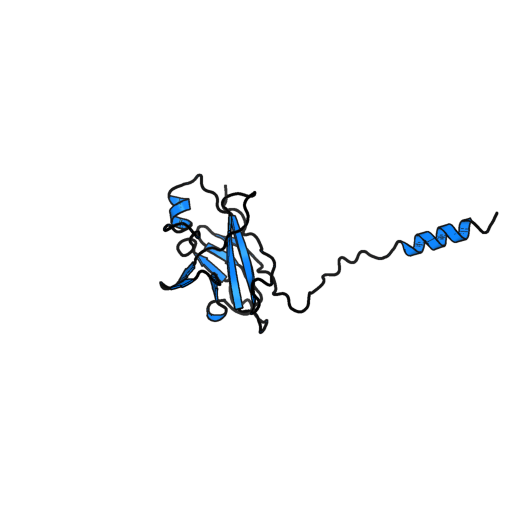4.50 107 TYR A N 1
ATOM 863 C CA . TYR A 1 107 ? -8.354 -6.363 2.596 1.00 94.50 107 TYR A CA 1
ATOM 864 C C . TYR A 1 107 ? -7.195 -6.580 3.591 1.00 94.50 107 TYR A C 1
ATOM 866 O O . TYR A 1 107 ? -6.040 -6.713 3.172 1.00 94.50 107 TYR A O 1
ATOM 874 N N . PRO A 1 108 ? -7.470 -6.631 4.908 1.00 92.88 108 PRO A N 1
ATOM 875 C CA . PRO A 1 108 ? -6.522 -7.146 5.897 1.00 92.88 108 PRO A CA 1
ATOM 876 C C . PRO A 1 108 ? -6.201 -8.633 5.665 1.00 92.88 108 PRO A C 1
ATOM 878 O O . PRO A 1 108 ? -7.045 -9.369 5.163 1.00 92.88 108 PRO A O 1
ATOM 881 N N . GLN A 1 109 ? -5.034 -9.114 6.116 1.00 87.69 109 GLN A N 1
ATOM 882 C CA . GLN A 1 109 ? -4.612 -10.512 5.894 1.00 87.69 109 GLN A CA 1
ATOM 883 C C . GLN A 1 109 ? -5.526 -11.568 6.531 1.00 87.69 109 GLN A C 1
ATOM 885 O O . GLN A 1 109 ? -5.561 -12.719 6.111 1.00 87.69 109 GLN A O 1
ATOM 890 N N . TYR A 1 110 ? -6.250 -11.190 7.580 1.00 84.56 110 TYR A N 1
ATOM 891 C CA . TYR A 1 110 ? -7.040 -12.117 8.392 1.00 84.56 110 TYR A CA 1
ATOM 892 C C . TYR A 1 110 ? -8.513 -11.707 8.445 1.00 84.56 110 TYR A C 1
ATOM 894 O O . TYR A 1 110 ? -9.184 -11.923 9.454 1.00 84.56 110 TYR A O 1
ATOM 902 N N . SER A 1 111 ? -9.006 -11.048 7.393 1.00 88.75 111 SER A N 1
ATOM 903 C CA . SER A 1 111 ? -10.386 -10.578 7.319 1.00 88.75 111 SER A CA 1
ATOM 904 C C . SER A 1 111 ? -11.008 -10.863 5.959 1.00 88.75 111 SER A C 1
ATOM 906 O O . SER A 1 111 ? -10.387 -10.631 4.926 1.00 88.75 111 SER A O 1
ATOM 908 N N . ASP A 1 112 ? -12.266 -11.299 5.990 1.00 89.81 112 ASP A N 1
ATOM 909 C CA . ASP A 1 112 ? -13.099 -11.476 4.797 1.00 89.81 112 ASP A CA 1
ATOM 910 C C . ASP A 1 112 ? -13.726 -10.152 4.317 1.00 89.81 112 ASP A C 1
ATOM 912 O O . ASP A 1 112 ? -14.261 -10.077 3.212 1.00 89.81 112 ASP A O 1
ATOM 916 N N . ASP A 1 113 ? -13.658 -9.095 5.134 1.00 93.25 113 ASP A N 1
ATOM 917 C CA . ASP A 1 113 ? -14.209 -7.779 4.822 1.00 93.25 113 ASP A CA 1
ATOM 918 C C . ASP A 1 113 ? -13.118 -6.826 4.321 1.00 93.25 113 ASP A C 1
ATOM 920 O O . ASP A 1 113 ? -12.012 -6.754 4.864 1.00 93.25 113 ASP A O 1
ATOM 924 N N . SER A 1 114 ? -13.449 -6.020 3.311 1.00 93.75 114 SER A N 1
ATOM 925 C CA . SER A 1 114 ? -12.534 -4.991 2.812 1.00 93.75 114 SER A CA 1
ATOM 926 C C . SER A 1 114 ? -12.388 -3.843 3.806 1.00 93.75 114 SER A C 1
ATOM 928 O O . SER A 1 114 ? -13.283 -3.572 4.616 1.00 93.75 114 SER A O 1
ATOM 930 N N . PHE A 1 115 ? -11.297 -3.081 3.706 1.00 93.31 115 PHE A N 1
ATOM 931 C CA . PHE A 1 115 ? -11.094 -1.894 4.544 1.00 93.31 115 PHE A CA 1
ATOM 932 C C . PHE A 1 115 ? -12.253 -0.897 4.431 1.00 93.31 115 PHE A C 1
ATOM 934 O O . PHE A 1 115 ? -12.599 -0.239 5.413 1.00 93.31 115 PHE A O 1
ATOM 941 N N . TYR A 1 116 ? -12.889 -0.803 3.260 1.00 92.38 116 TYR A N 1
ATOM 942 C CA . TYR A 1 116 ? -14.098 -0.004 3.074 1.00 92.38 116 TYR A CA 1
ATOM 943 C C . TYR A 1 116 ? -15.268 -0.502 3.934 1.00 92.38 116 TYR A C 1
ATOM 945 O O . TYR A 1 116 ? -15.912 0.303 4.611 1.00 92.38 116 TYR A O 1
ATOM 953 N N . VAL A 1 117 ? -15.549 -1.810 3.919 1.00 92.88 117 VAL A N 1
ATOM 954 C CA . VAL A 1 117 ? -16.650 -2.411 4.691 1.00 92.88 117 VAL A CA 1
ATOM 955 C C . VAL A 1 117 ? -16.383 -2.283 6.188 1.00 92.88 117 VAL A C 1
ATOM 957 O O . VAL A 1 117 ? -17.260 -1.822 6.922 1.00 92.88 117 VAL A O 1
ATOM 960 N N . ILE A 1 118 ? -15.163 -2.592 6.635 1.00 91.94 118 ILE A N 1
ATOM 961 C CA . ILE A 1 118 ? -14.788 -2.505 8.051 1.00 91.94 118 ILE A CA 1
ATOM 962 C C . ILE A 1 118 ? -14.932 -1.070 8.562 1.00 91.94 118 ILE A C 1
ATOM 964 O O . ILE A 1 118 ? -15.575 -0.850 9.586 1.00 91.94 118 ILE A O 1
ATOM 968 N N . ASN A 1 119 ? -14.388 -0.087 7.838 1.00 87.12 119 ASN A N 1
ATOM 969 C CA . ASN A 1 119 ? -14.459 1.319 8.240 1.00 87.12 119 ASN A CA 1
ATOM 970 C C . ASN A 1 119 ? -15.909 1.837 8.267 1.00 87.12 119 ASN A C 1
ATOM 972 O O . ASN A 1 119 ? -16.293 2.603 9.146 1.00 87.12 119 ASN A O 1
ATOM 976 N N . LYS A 1 120 ? -16.752 1.383 7.330 1.00 88.56 120 LYS A N 1
ATOM 977 C CA . LYS A 1 120 ? -18.177 1.739 7.301 1.00 88.56 120 LYS A CA 1
ATOM 978 C C . LYS A 1 120 ? -18.956 1.143 8.480 1.00 88.56 120 LYS A C 1
ATOM 980 O O . LYS A 1 120 ? -19.851 1.805 9.000 1.00 88.56 120 LYS A O 1
ATOM 985 N N . ASN A 1 121 ? -18.639 -0.088 8.878 1.00 89.44 121 ASN A N 1
ATOM 986 C CA . ASN A 1 121 ? -19.365 -0.814 9.923 1.00 89.44 121 ASN A CA 1
ATOM 987 C C . ASN A 1 121 ? -18.820 -0.553 11.336 1.00 89.44 121 ASN A C 1
ATOM 989 O O . ASN A 1 121 ? -19.524 -0.802 12.314 1.00 89.44 121 ASN A O 1
ATOM 993 N N . ASN A 1 122 ? -17.587 -0.060 11.465 1.00 83.38 122 ASN A N 1
ATOM 994 C CA . ASN A 1 122 ? -16.943 0.201 12.746 1.00 83.38 122 ASN A CA 1
ATOM 995 C C . ASN A 1 122 ? -16.135 1.505 12.705 1.00 83.38 122 ASN A C 1
ATOM 997 O O . ASN A 1 122 ? -14.939 1.502 12.419 1.00 83.38 122 ASN A O 1
ATOM 1001 N N . SER A 1 123 ? -16.783 2.612 13.076 1.00 72.50 123 SER A N 1
ATOM 1002 C CA . SER A 1 123 ? -16.175 3.951 13.097 1.00 72.50 123 SER A CA 1
ATOM 1003 C C . SER A 1 123 ? -14.990 4.096 14.058 1.00 72.50 123 SER A C 1
ATOM 1005 O O . SER A 1 123 ? -14.273 5.090 13.991 1.00 72.50 123 SER A O 1
ATOM 1007 N N . ASN A 1 124 ? -14.791 3.142 14.972 1.00 80.19 124 ASN A N 1
ATOM 1008 C CA . ASN A 1 124 ? -13.711 3.194 15.954 1.00 80.19 124 ASN A CA 1
ATOM 1009 C C . ASN A 1 124 ? -12.436 2.498 15.465 1.00 80.19 124 ASN A C 1
ATOM 1011 O O . ASN A 1 124 ? -11.378 2.701 16.061 1.00 80.19 124 ASN A O 1
ATOM 1015 N N . LYS A 1 125 ? -12.507 1.683 14.402 1.00 81.81 125 LYS A N 1
ATOM 1016 C CA . LYS A 1 125 ? -11.312 1.077 13.810 1.00 81.81 125 LYS A CA 1
ATOM 1017 C C . LYS A 1 125 ? -10.604 2.094 12.923 1.00 81.81 125 LYS A C 1
ATOM 1019 O O . LYS A 1 125 ? -11.155 2.556 11.928 1.00 81.81 125 LYS A O 1
ATOM 1024 N N . LYS A 1 126 ? -9.359 2.415 13.274 1.00 83.25 126 LYS A N 1
ATOM 1025 C CA . LYS A 1 126 ? -8.479 3.255 12.460 1.00 83.25 126 LYS A CA 1
ATOM 1026 C C . LYS A 1 126 ? -7.498 2.368 11.701 1.00 83.25 126 LYS A C 1
ATOM 1028 O O . LYS A 1 126 ? -6.959 1.418 12.251 1.00 83.25 126 LYS A O 1
ATOM 1033 N N . PHE A 1 127 ? -7.269 2.701 10.436 1.00 90.44 127 PHE A N 1
ATOM 1034 C CA . PHE A 1 127 ? -6.259 2.049 9.608 1.00 90.44 127 PHE A CA 1
ATOM 1035 C C . PHE A 1 127 ? -5.293 3.090 9.064 1.00 90.44 127 PHE A C 1
ATOM 1037 O O . PHE A 1 127 ? -5.705 4.096 8.463 1.00 90.44 127 PHE A O 1
ATOM 1044 N N . TYR A 1 128 ? -4.012 2.809 9.256 1.00 93.19 128 TYR A N 1
ATOM 1045 C CA . TYR A 1 128 ? -2.898 3.559 8.697 1.00 93.19 128 TYR A CA 1
ATOM 1046 C C . TYR A 1 128 ? -2.377 2.772 7.506 1.00 93.19 128 TYR A C 1
ATOM 1048 O O . TYR A 1 128 ? -2.192 1.564 7.627 1.00 93.19 128 TYR A O 1
ATOM 1056 N N . PHE A 1 129 ? -2.156 3.444 6.380 1.00 94.94 129 PHE A N 1
ATOM 1057 C CA . PHE A 1 129 ? -1.670 2.807 5.161 1.00 94.94 129 PHE A CA 1
ATOM 1058 C C . PHE A 1 129 ? -0.301 3.354 4.797 1.00 94.94 129 PHE A C 1
ATOM 1060 O O . PHE A 1 129 ? -0.035 4.537 5.008 1.00 94.94 129 PHE A O 1
ATOM 1067 N N . ALA A 1 130 ? 0.522 2.518 4.182 1.00 96.12 130 ALA A N 1
ATOM 1068 C CA . ALA A 1 130 ? 1.758 2.929 3.535 1.00 96.12 130 ALA A CA 1
ATOM 1069 C C . ALA A 1 130 ? 1.917 2.211 2.195 1.00 96.12 130 ALA A C 1
ATOM 1071 O O . ALA A 1 130 ? 1.239 1.218 1.929 1.00 96.12 130 ALA A O 1
ATOM 1072 N N . VAL A 1 131 ? 2.807 2.711 1.349 1.00 95.38 131 VAL A N 1
ATOM 1073 C CA . VAL A 1 131 ? 3.169 2.076 0.081 1.00 95.38 131 VAL A CA 1
ATOM 1074 C C . VAL A 1 131 ? 4.684 2.018 -0.059 1.00 95.38 131 VAL A C 1
ATOM 1076 O O . VAL A 1 131 ? 5.379 2.949 0.342 1.00 95.38 131 VAL A O 1
ATOM 1079 N N . SER A 1 132 ? 5.194 0.931 -0.624 1.00 94.19 132 SER A N 1
ATOM 1080 C CA . SER A 1 132 ? 6.585 0.825 -1.072 1.00 94.19 132 SER A CA 1
ATOM 1081 C C . SER A 1 132 ? 6.654 0.197 -2.458 1.00 94.19 132 SER A C 1
ATOM 1083 O O . SER A 1 132 ? 5.737 -0.514 -2.881 1.00 94.19 132 SER A O 1
ATOM 1085 N N . ALA A 1 133 ? 7.725 0.492 -3.184 1.00 92.38 133 ALA A N 1
ATOM 1086 C CA . ALA A 1 133 ? 8.094 -0.194 -4.408 1.00 92.38 133 ALA A CA 1
ATOM 1087 C 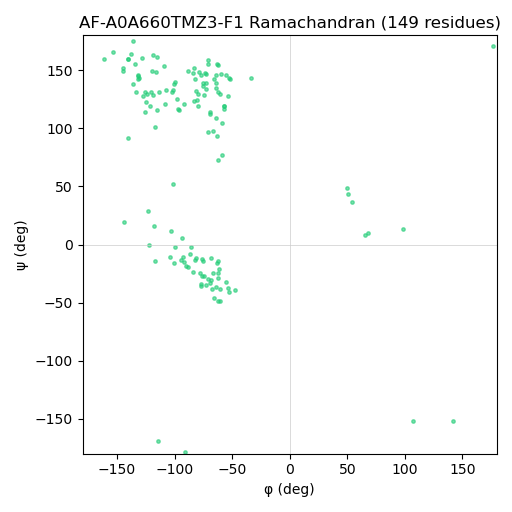C . ALA A 1 133 ? 8.878 -1.470 -4.073 1.00 92.38 133 ALA A C 1
ATOM 1089 O O . ALA A 1 133 ? 9.613 -1.543 -3.083 1.00 92.38 133 ALA A O 1
ATOM 1090 N N . TYR A 1 134 ? 8.710 -2.491 -4.905 1.00 89.44 134 TYR A N 1
ATOM 1091 C CA . TYR A 1 134 ? 9.447 -3.743 -4.784 1.00 89.44 134 TYR A CA 1
ATOM 1092 C C . TYR A 1 134 ? 10.010 -4.142 -6.153 1.00 89.44 134 TYR A C 1
ATOM 1094 O O . TYR A 1 134 ? 9.423 -3.841 -7.203 1.00 89.44 134 TYR A O 1
ATOM 1102 N N . GLY A 1 135 ? 11.181 -4.764 -6.122 1.00 87.50 135 GLY A N 1
ATOM 1103 C CA . GLY A 1 135 ? 11.913 -5.226 -7.289 1.00 87.50 135 GLY A CA 1
ATOM 1104 C C . GLY A 1 135 ? 12.022 -6.742 -7.318 1.00 87.50 135 GLY A C 1
ATOM 1105 O O . GLY A 1 135 ? 11.366 -7.453 -6.553 1.00 87.50 135 GLY A O 1
ATOM 1106 N N . GLU A 1 136 ? 12.863 -7.251 -8.210 1.00 79.00 136 GLU A N 1
ATOM 1107 C CA . GLU A 1 136 ? 13.093 -8.692 -8.369 1.00 79.00 136 GLU A CA 1
ATOM 1108 C C . GLU A 1 136 ? 13.662 -9.365 -7.106 1.00 79.00 136 GLU A C 1
ATOM 1110 O O . GLU A 1 136 ? 13.483 -10.572 -6.940 1.00 79.00 136 GLU A O 1
ATOM 1115 N N . ASN A 1 137 ? 14.283 -8.613 -6.186 1.00 77.94 137 ASN A N 1
ATOM 1116 C CA . ASN A 1 137 ? 14.826 -9.146 -4.930 1.00 77.94 137 ASN A CA 1
ATOM 1117 C C . ASN A 1 137 ? 13.948 -8.842 -3.705 1.00 77.94 137 ASN A C 1
ATOM 1119 O O . ASN A 1 137 ? 14.376 -9.072 -2.572 1.00 77.94 137 ASN A O 1
ATOM 1123 N N . GLY A 1 138 ? 12.716 -8.365 -3.906 1.00 77.12 138 GLY A N 1
ATOM 1124 C CA . GLY A 1 138 ? 11.762 -8.076 -2.835 1.00 77.12 138 GLY A CA 1
ATOM 1125 C C . GLY A 1 138 ? 11.565 -6.582 -2.589 1.00 77.12 138 GLY A C 1
ATOM 1126 O O . GLY A 1 138 ? 11.634 -5.773 -3.510 1.00 77.12 138 GLY A O 1
ATOM 1127 N N . GLU A 1 139 ? 11.223 -6.205 -1.355 1.00 74.25 139 GLU A N 1
ATOM 1128 C CA . GLU A 1 139 ? 11.006 -4.799 -0.998 1.00 74.25 139 GLU A CA 1
ATOM 1129 C C . GLU A 1 139 ? 12.334 -4.033 -1.015 1.00 74.25 139 GLU A C 1
ATOM 1131 O O . GLU A 1 139 ? 13.219 -4.286 -0.200 1.00 74.25 139 GLU A O 1
ATOM 1136 N N . GLU A 1 140 ? 12.454 -3.091 -1.948 1.00 77.56 140 GLU A N 1
ATOM 1137 C CA . GLU A 1 140 ? 13.709 -2.394 -2.253 1.00 77.56 140 GLU A CA 1
ATOM 1138 C C . GLU A 1 140 ? 13.592 -0.867 -2.086 1.00 77.56 140 GLU A C 1
ATOM 1140 O O . GLU A 1 140 ? 14.578 -0.157 -2.284 1.00 77.56 140 GLU A O 1
ATOM 1145 N N . SER A 1 141 ? 12.415 -0.351 -1.698 1.00 84.44 141 SER A N 1
ATOM 1146 C CA . SER A 1 141 ? 12.214 1.054 -1.316 1.00 84.44 141 SER A CA 1
ATOM 1147 C C . SER A 1 141 ? 11.735 1.205 0.129 1.00 84.44 141 SER A C 1
ATOM 1149 O O . SER A 1 141 ? 11.185 0.284 0.733 1.00 84.44 141 SER A O 1
ATOM 1151 N N . GLU A 1 142 ? 11.857 2.419 0.667 1.00 88.69 142 GLU A N 1
ATOM 1152 C CA . GLU A 1 142 ? 11.188 2.787 1.916 1.00 88.69 142 GLU A CA 1
ATOM 1153 C C . GLU A 1 142 ? 9.653 2.721 1.798 1.00 88.69 142 GLU A C 1
ATOM 1155 O O . GLU A 1 142 ? 9.081 2.871 0.711 1.00 88.69 142 GLU A O 1
ATOM 1160 N N . LYS A 1 143 ? 8.990 2.506 2.943 1.00 92.31 143 LYS A N 1
ATOM 1161 C CA . LYS A 1 143 ? 7.533 2.617 3.088 1.00 92.31 143 LYS A CA 1
ATOM 1162 C C . LYS A 1 143 ? 7.167 4.076 3.306 1.00 92.31 143 LYS A C 1
ATOM 1164 O O . LYS A 1 143 ? 7.597 4.676 4.288 1.00 92.31 143 LYS A O 1
ATOM 1169 N N . VAL A 1 144 ? 6.304 4.609 2.454 1.00 94.56 144 VAL A N 1
ATOM 1170 C CA . VAL A 1 144 ? 5.825 5.986 2.559 1.00 94.56 144 VAL A CA 1
ATOM 1171 C C . VAL A 1 144 ? 4.365 5.978 3.003 1.00 94.56 144 VAL A C 1
ATOM 1173 O O . VAL A 1 144 ? 3.508 5.364 2.363 1.00 94.56 144 VAL A O 1
ATOM 1176 N N . GLU A 1 145 ? 4.083 6.609 4.144 1.00 95.44 145 GLU A N 1
ATOM 1177 C CA . GLU A 1 145 ? 2.752 6.599 4.756 1.00 95.44 145 GLU A CA 1
ATOM 1178 C C . GLU A 1 145 ? 1.772 7.519 4.010 1.00 95.44 145 GLU A C 1
ATOM 1180 O O . GLU A 1 145 ? 2.097 8.648 3.635 1.00 95.44 145 GLU A O 1
ATOM 1185 N N . PHE A 1 146 ? 0.535 7.056 3.832 1.00 94.38 146 PHE A N 1
ATOM 1186 C CA . PHE A 1 146 ? -0.553 7.900 3.350 1.00 94.38 146 PHE A CA 1
ATOM 1187 C C . PHE A 1 146 ? -0.997 8.871 4.449 1.00 94.38 146 PHE A C 1
ATOM 1189 O O . PHE A 1 146 ? -1.043 8.489 5.625 1.00 94.38 146 PHE A O 1
ATOM 1196 N N . PRO A 1 147 ? -1.436 10.092 4.086 1.00 89.12 147 PRO A N 1
ATOM 1197 C CA . PRO A 1 147 ? -2.101 10.979 5.028 1.00 89.12 147 PRO A CA 1
ATOM 1198 C C . PRO A 1 147 ? -3.259 10.269 5.737 1.00 89.12 147 PRO A C 1
ATOM 1200 O O . PRO A 1 147 ? -3.988 9.465 5.140 1.00 89.12 147 PRO A O 1
ATOM 1203 N N . ARG A 1 148 ? -3.433 10.574 7.026 1.00 78.56 148 ARG A N 1
ATOM 1204 C CA . ARG A 1 148 ? -4.527 10.016 7.826 1.00 78.56 148 ARG A CA 1
ATOM 1205 C C . ARG A 1 148 ? -5.870 10.399 7.197 1.00 78.56 148 ARG A C 1
ATOM 1207 O O . ARG A 1 148 ? -6.005 11.471 6.608 1.00 78.56 148 ARG A O 1
ATOM 1214 N N . TRP A 1 149 ? -6.856 9.506 7.315 1.00 64.12 149 TRP A N 1
ATOM 1215 C CA . TRP A 1 149 ? -8.250 9.874 7.048 1.00 64.12 149 TRP A CA 1
ATOM 1216 C C . TRP A 1 149 ? -8.584 11.105 7.895 1.00 64.12 149 TRP A C 1
ATOM 1218 O O . TRP A 1 149 ? -8.066 11.174 9.013 1.0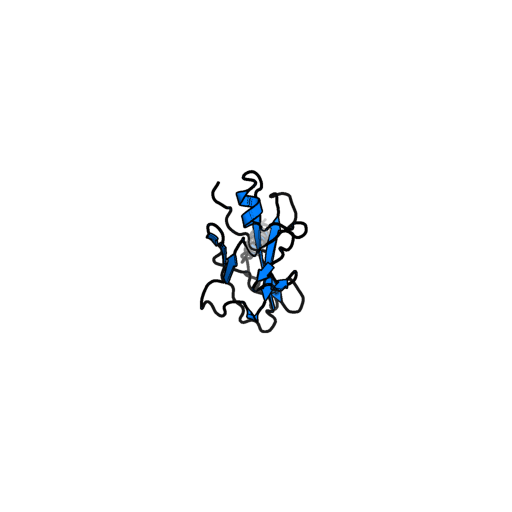0 64.12 149 TRP A O 1
ATOM 1228 N N . PRO A 1 150 ? -9.388 12.064 7.405 1.00 54.34 150 PRO A N 1
ATOM 1229 C CA . PRO A 1 150 ? -9.822 13.146 8.274 1.00 54.34 150 PRO A CA 1
ATOM 1230 C C . PRO A 1 150 ? -10.460 12.542 9.532 1.00 54.34 150 PRO A C 1
ATOM 1232 O O . PRO A 1 150 ? -11.310 11.653 9.416 1.00 54.34 150 PRO A O 1
ATOM 1235 N N . ASP A 1 151 ? -9.978 12.982 10.697 1.00 48.97 151 ASP A N 1
ATOM 1236 C CA . ASP A 1 151 ? -10.704 12.831 11.960 1.00 48.97 151 ASP A CA 1
ATOM 1237 C C . ASP A 1 151 ? -12.051 13.576 11.880 1.00 48.97 151 ASP A C 1
ATOM 1239 O O . ASP A 1 151 ? -12.119 14.630 11.197 1.00 48.97 151 ASP A O 1
#

Nearest PDB structures (foldseek):
  6d0k-assembly1_C  TM=5.149E-01  e=2.770E-02  synthetic construct
  2e3v-assembly2_B  TM=5.035E-01  e=7.416E-02  Homo sapiens
  7yld-assembly2_I  TM=4.410E-01  e=5.927E-01  Homo sapiens
  6mfa-assembly1_A  TM=5.099E-01  e=1.676E+00  Homo sapiens
  5uv8-assembly1_A  TM=4.697E-01  e=1.143E+00  Homo sapiens

Solvent-accessible surface area (backbone atoms only — not comparable to full-atom values): 8814 Å² total; per-residue (Å²): 137,74,72,68,63,62,58,55,56,59,60,60,68,69,69,71,68,78,82,66,81,68,82,74,78,58,86,91,50,50,53,47,51,40,84,59,38,58,56,97,57,33,45,33,30,34,47,68,61,84,52,88,56,50,44,28,30,39,42,31,33,25,70,48,94,89,50,74,75,41,66,32,31,24,46,59,94,89,42,79,28,82,62,49,52,33,38,50,91,71,49,54,57,79,71,78,46,67,42,75,44,47,28,73,35,26,22,52,82,89,47,96,53,22,51,43,54,48,42,72,77,33,83,84,63,54,74,49,43,29,34,23,24,25,32,85,91,40,82,44,27,59,75,42,70,41,58,75,73,86,128

Sequence (151 aa):
MKNKLFMVTLLLMILEIPFSCGIYTLEGTLNAPYNISRLKDILRFYGDNNESYFAGYNIWYKESESESYQLAYYIKNEVISIEPTIKKSDAIYDGSGPNEVSLKDLYPQYSDDSFYVINKNNSNKKFYFAVSAYGENGEESEKVEFPRWPD